Protein 1DMG (pdb70)

Structure (mmCIF, N/CA/C/O backbone):
data_1DMG
#
_entry.id   1DMG
#
_cell.length_a   43.000
_cell.length_b   48.600
_cell.length_c   112.000
_cell.angle_alpha   90.00
_cell.angle_beta   90.00
_cell.angle_gamma   90.00
#
_symmetry.space_group_name_H-M   'P 21 21 21'
#
loop_
_entity.id
_entity.type
_entity.pdbx_description
1 polymer 'RIBOSOMAL PROTEIN L4'
2 non-polymer 'CITRIC ACID'
3 water water
#
loop_
_atom_site.group_PDB
_atom_site.id
_atom_site.type_symbol
_atom_site.label_atom_id
_atom_site.label_alt_id
_atom_site.label_comp_id
_atom_site.label_asym_id
_atom_site.label_entity_id
_atom_site.label_seq_id
_atom_site.pdbx_PDB_ins_code
_atom_site.Cartn_x
_atom_site.Cartn_y
_atom_site.Cartn_z
_atom_site.occupancy
_atom_site.B_iso_or_equiv
_atom_site.auth_seq_id
_atom_site.auth_comp_id
_atom_site.auth_asym_id
_atom_site.auth_atom_id
_atom_site.pdbx_PDB_model_num
ATOM 1 N N . ALA A 1 1 ? -14.131 0.132 -15.771 1.00 26.27 2 ALA A N 1
ATOM 2 C CA . ALA A 1 1 ? -15.333 -0.725 -15.945 1.00 25.99 2 ALA A CA 1
ATOM 3 C C . ALA A 1 1 ? -15.748 -0.736 -17.412 1.00 25.75 2 ALA A C 1
ATOM 4 O O . ALA A 1 1 ? -15.346 0.127 -18.180 1.00 27.88 2 ALA A O 1
ATOM 6 N N . GLN A 1 2 ? -16.526 -1.731 -17.812 1.00 29.30 3 GLN A N 1
ATOM 7 C CA . GLN A 1 2 ? -16.984 -1.797 -19.199 1.00 29.07 3 GLN A CA 1
ATOM 8 C C . GLN A 1 2 ? -18.488 -1.984 -19.256 1.00 27.56 3 GLN A C 1
ATOM 9 O O . GLN A 1 2 ? -19.085 -2.586 -18.373 1.00 26.32 3 GLN A O 1
ATOM 15 N N . VAL A 1 3 ? -19.097 -1.457 -20.308 1.00 25.71 4 VAL A N 1
ATOM 16 C CA . VAL A 1 3 ? -20.533 -1.588 -20.516 1.00 22.77 4 VAL A CA 1
ATOM 17 C C . VAL A 1 3 ? -20.708 -1.722 -22.028 1.00 21.10 4 VAL A C 1
ATOM 18 O O . VAL A 1 3 ? -19.953 -1.129 -22.790 1.00 21.37 4 VAL A O 1
ATOM 22 N N . ASP A 1 4 ? -21.680 -2.512 -22.467 1.00 20.39 5 ASP A N 1
ATOM 23 C CA . ASP A 1 4 ? -21.915 -2.664 -23.900 1.00 20.69 5 ASP A CA 1
ATOM 24 C C . ASP A 1 4 ? -22.470 -1.349 -24.421 1.00 21.14 5 ASP A C 1
ATOM 25 O O . ASP A 1 4 ? -23.226 -0.668 -23.710 1.00 23.26 5 ASP A O 1
ATOM 30 N N . LEU A 1 5 ? -22.080 -0.984 -25.637 1.00 18.61 6 LEU A N 1
ATOM 31 C CA . LEU A 1 5 ? -22.625 0.204 -26.297 1.00 18.64 6 LEU A CA 1
ATOM 32 C C . LEU A 1 5 ? -23.623 -0.370 -27.320 1.00 18.48 6 LEU A C 1
ATOM 33 O O . LEU A 1 5 ? -23.265 -1.187 -28.171 1.00 18.96 6 LEU A O 1
ATOM 38 N N . LEU A 1 6 ? -24.884 0.025 -27.200 1.00 17.49 7 LEU A N 1
ATOM 39 C CA . LEU A 1 6 ? -25.948 -0.469 -28.074 1.00 17.52 7 LEU A CA 1
ATOM 40 C C . LEU A 1 6 ? -26.492 0.587 -29.024 1.00 17.68 7 LEU A C 1
ATOM 41 O O . LEU A 1 6 ? -26.255 1.783 -28.840 1.00 17.55 7 LEU A O 1
ATOM 46 N N . ASN A 1 7 ? -27.187 0.139 -30.076 1.00 18.61 8 ASN A N 1
ATOM 47 C CA . ASN A 1 7 ? -27.859 1.096 -30.947 1.00 17.71 8 ASN A CA 1
ATOM 48 C C . ASN A 1 7 ? -29.372 0.992 -30.665 1.00 18.20 8 ASN A C 1
ATOM 49 O O . ASN A 1 7 ? -29.792 0.182 -29.828 1.00 16.88 8 ASN A O 1
ATOM 54 N N . VAL A 1 8 ? -30.175 1.821 -31.334 1.00 19.84 9 VAL A N 1
ATOM 55 C CA . VAL A 1 8 ? -31.612 1.832 -31.088 1.00 19.27 9 VAL A CA 1
ATOM 56 C C . VAL A 1 8 ? -32.331 0.586 -31.571 1.00 20.22 9 VAL A C 1
ATOM 57 O O . VAL A 1 8 ? -33.511 0.385 -31.264 1.00 19.35 9 VAL A O 1
ATOM 61 N N . LYS A 1 9 ? -31.613 -0.247 -32.325 1.00 21.80 10 LYS A N 1
ATOM 62 C CA . LYS A 1 9 ? -32.149 -1.516 -32.790 1.00 23.44 10 LYS A CA 1
ATOM 63 C C . LYS A 1 9 ? -31.859 -2.591 -31.739 1.00 22.38 10 LYS A C 1
ATOM 64 O O . LYS A 1 9 ? -32.256 -3.747 -31.878 1.00 22.45 10 LYS A O 1
ATOM 70 N N . GLY A 1 10 ? -31.182 -2.199 -30.662 1.00 22.19 11 GLY A N 1
ATOM 71 C CA . GLY A 1 10 ? -30.846 -3.143 -29.613 1.00 20.52 11 GLY A CA 1
ATOM 72 C C . GLY A 1 10 ? -29.627 -4.014 -29.914 1.00 20.35 11 GLY A C 1
ATOM 73 O O . GLY A 1 10 ? -29.386 -4.999 -29.218 1.00 21.89 11 GLY A O 1
ATOM 74 N N . GLU A 1 11 ? -28.860 -3.666 -30.944 1.00 19.39 12 GLU A N 1
ATOM 75 C CA . GLU A 1 11 ? -27.666 -4.436 -31.284 1.00 18.63 12 GLU A CA 1
ATOM 76 C C . GLU A 1 11 ? -26.441 -3.885 -30.575 1.00 18.45 12 GLU A C 1
ATOM 77 O O . GLU A 1 11 ? -26.380 -2.687 -30.328 1.00 17.88 12 GLU A O 1
ATOM 83 N N . LYS A 1 12 ? -25.455 -4.725 -30.264 1.00 15.67 13 LYS A N 1
ATOM 84 C CA . LYS A 1 12 ? -24.242 -4.189 -29.646 1.00 17.29 13 LYS A CA 1
ATOM 85 C C . LYS A 1 12 ? -23.360 -3.591 -30.755 1.00 18.01 13 LYS A C 1
ATOM 86 O O . LYS A 1 12 ? -23.111 -4.240 -31.775 1.00 19.01 13 LYS A O 1
ATOM 92 N N . VAL A 1 13 ? -22.900 -2.357 -30.566 1.00 19.17 14 VAL A N 1
ATOM 93 C CA . VAL A 1 13 ? -22.044 -1.706 -31.556 1.00 19.38 14 VAL A CA 1
ATOM 94 C C . VAL A 1 13 ? -20.635 -1.432 -31.046 1.00 18.90 14 VAL A C 1
ATOM 95 O O . VAL A 1 13 ? -19.768 -0.976 -31.795 1.00 21.50 14 VAL A O 1
ATOM 99 N N . GLY A 1 14 ? -20.393 -1.708 -29.770 1.00 17.77 15 GLY A N 1
ATOM 100 C CA . GLY A 1 14 ? -19.067 -1.513 -29.208 1.00 20.32 15 GLY A CA 1
ATOM 101 C C . GLY A 1 14 ? -19.032 -1.867 -27.740 1.00 20.73 15 GLY A C 1
ATOM 102 O O . GLY A 1 14 ? -20.042 -2.318 -27.198 1.00 22.22 15 GLY A O 1
ATOM 103 N N . THR A 1 15 ? -17.865 -1.700 -27.115 1.00 21.62 16 THR A N 1
ATOM 104 C CA . THR A 1 15 ? -17.663 -1.951 -25.675 1.00 23.67 16 THR A CA 1
ATOM 105 C C . THR A 1 15 ? -17.078 -0.661 -25.111 1.00 24.15 16 THR A C 1
ATOM 106 O O . THR A 1 15 ? -15.919 -0.325 -25.356 1.00 25.89 16 THR A O 1
ATOM 110 N N . LEU A 1 16 ? -17.873 0.044 -24.324 1.00 21.37 17 LEU A N 1
ATOM 111 C CA . LEU A 1 16 ? -17.454 1.306 -23.762 1.00 21.01 17 LEU A CA 1
ATOM 112 C C . LEU A 1 16 ? -16.733 1.178 -22.438 1.00 19.34 17 LEU A C 1
ATOM 113 O O . LEU A 1 16 ? -17.213 0.521 -21.524 1.00 19.09 17 LEU A O 1
ATOM 118 N N . GLU A 1 17 ? -15.575 1.813 -22.365 1.00 18.55 18 GLU A N 1
ATOM 119 C CA . GLU A 1 17 ? -14.801 1.851 -21.141 1.00 19.73 18 GLU A CA 1
ATOM 120 C C . GLU A 1 17 ? -15.352 3.048 -20.345 1.00 19.71 18 GLU A C 1
ATOM 121 O O . GLU A 1 17 ? -15.406 4.170 -20.861 1.00 22.47 18 GLU A O 1
ATOM 127 N N . ILE A 1 18 ? -15.748 2.809 -19.101 1.00 20.59 19 ILE A N 1
ATOM 128 C CA . ILE A 1 18 ? -16.286 3.862 -18.243 1.00 19.48 19 ILE A CA 1
ATOM 129 C C . ILE A 1 18 ? -15.522 3.859 -16.918 1.00 20.95 19 ILE A C 1
ATOM 130 O O . ILE A 1 18 ? -14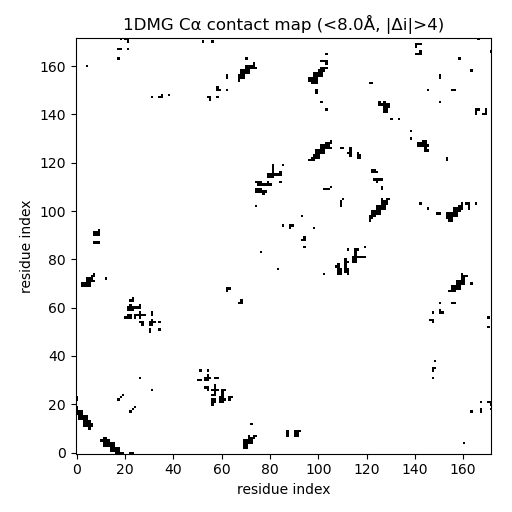.953 2.845 -16.512 1.00 22.65 19 ILE A O 1
ATOM 135 N N . SER A 1 19 ? -15.500 5.010 -16.268 1.00 20.05 20 SER A N 1
ATOM 136 C CA . SER A 1 19 ? -14.779 5.187 -15.015 1.00 21.45 20 SER A CA 1
ATOM 137 C C . SER A 1 19 ? -15.252 4.339 -13.830 1.00 20.81 20 SER A C 1
ATOM 138 O O . SER A 1 19 ? -16.421 4.335 -13.473 1.00 19.75 20 SER A O 1
ATOM 141 N N . ASP A 1 20 ? -14.331 3.619 -13.200 1.00 21.65 21 ASP A N 1
ATOM 142 C CA . ASP A 1 20 ? -14.709 2.843 -12.030 1.00 22.16 21 ASP A CA 1
ATOM 143 C C . ASP A 1 20 ? -14.989 3.795 -10.872 1.00 20.86 21 ASP A C 1
ATOM 144 O O . ASP A 1 20 ? -15.798 3.496 -9.997 1.00 18.81 21 ASP A O 1
ATOM 149 N N . PHE A 1 21 ? -14.324 4.950 -10.883 1.00 20.10 22 PHE A N 1
ATOM 150 C CA . PHE A 1 21 ? -14.508 5.949 -9.845 1.00 22.35 22 PHE A CA 1
ATOM 151 C C . PHE A 1 21 ? -15.955 6.464 -9.835 1.00 22.37 22 PHE A C 1
ATOM 152 O O . PHE A 1 21 ? -16.527 6.758 -8.781 1.00 22.86 22 PHE A O 1
ATOM 160 N N . VAL A 1 22 ? -16.555 6.541 -11.024 1.00 22.16 23 VAL A N 1
ATOM 161 C CA . VAL A 1 22 ? -17.925 7.026 -11.156 1.00 20.72 23 VAL A CA 1
ATOM 162 C C . VAL A 1 22 ? -18.991 5.941 -11.140 1.00 18.46 23 VAL A C 1
ATOM 163 O O . VAL A 1 22 ? -20.016 6.067 -10.442 1.00 19.09 23 VAL A O 1
ATOM 167 N N . PHE A 1 23 ? -18.755 4.859 -11.878 1.00 19.08 24 PHE A N 1
ATOM 168 C CA . PHE A 1 23 ? -19.762 3.812 -12.010 1.00 19.20 24 PHE A CA 1
ATOM 169 C C . PHE A 1 23 ? -19.573 2.505 -11.279 1.00 20.79 24 PHE A C 1
ATOM 170 O O . PHE A 1 23 ? -20.453 1.654 -11.324 1.00 20.99 24 PHE A O 1
ATOM 178 N N . ASN A 1 24 ? -18.452 2.333 -10.591 1.00 22.53 25 ASN A N 1
ATOM 179 C CA . ASN A 1 24 ? -18.234 1.060 -9.938 1.00 25.12 25 ASN A CA 1
ATOM 180 C C . ASN A 1 24 ? -17.678 1.161 -8.517 1.00 26.29 25 ASN A C 1
ATOM 181 O O . ASN A 1 24 ? -16.858 0.341 -8.097 1.00 28.75 25 ASN A O 1
ATOM 186 N N . ILE A 1 25 ? -18.106 2.176 -7.776 1.00 25.71 26 ILE A N 1
ATOM 187 C CA . ILE A 1 25 ? -17.652 2.295 -6.395 1.00 25.37 26 ILE A CA 1
ATOM 188 C C . ILE A 1 25 ? -18.648 1.544 -5.530 1.00 25.94 26 ILE A C 1
ATOM 189 O O . ILE A 1 25 ? -19.704 1.112 -5.997 1.00 26.61 26 ILE A O 1
ATOM 194 N N . ASP A 1 26 ? -18.312 1.355 -4.257 1.00 27.74 27 ASP A N 1
ATOM 195 C CA . ASP A 1 26 ? -19.257 0.713 -3.353 1.00 28.13 27 ASP A CA 1
ATOM 196 C C . ASP A 1 26 ? -20.209 1.846 -2.998 1.00 26.41 27 ASP A C 1
ATOM 197 O O . ASP A 1 26 ? -19.811 2.841 -2.414 1.00 28.81 27 ASP A O 1
ATOM 202 N N . PRO A 1 27 ? -21.482 1.733 -3.391 1.00 28.10 28 PRO A N 1
ATOM 203 C CA . PRO A 1 27 ? -22.399 2.825 -3.064 1.00 29.17 28 PRO A CA 1
ATOM 204 C C . PRO A 1 27 ? -22.477 3.203 -1.587 1.00 30.74 28 PRO A C 1
ATOM 205 O O . PRO A 1 27 ? -22.614 2.352 -0.713 1.00 31.80 28 PRO A O 1
ATOM 209 N N . ASN A 1 28 ? -22.337 4.491 -1.312 1.00 30.18 29 ASN A N 1
ATOM 210 C CA . ASN A 1 28 ? -22.449 4.949 0.061 1.00 31.27 29 ASN A CA 1
ATOM 211 C C . ASN A 1 28 ? -23.936 5.252 0.262 1.00 32.15 29 ASN A C 1
ATOM 212 O O . ASN A 1 28 ? -24.401 6.360 -0.013 1.00 32.44 29 ASN A O 1
ATOM 217 N N . TYR A 1 29 ? -24.672 4.253 0.744 1.00 32.84 30 TYR A N 1
ATOM 218 C CA . TYR A 1 29 ? -26.106 4.371 0.953 1.00 34.97 30 TYR A CA 1
ATOM 219 C C . TYR A 1 29 ? -26.557 5.527 1.832 1.00 34.94 30 TYR A C 1
ATOM 220 O O . TYR A 1 29 ? -27.568 6.159 1.544 1.00 36.56 30 TYR A O 1
ATOM 229 N N . ASP A 1 30 ? -25.806 5.817 2.889 1.00 37.01 31 ASP A N 1
ATOM 230 C CA . ASP A 1 30 ? -26.156 6.926 3.775 1.00 37.31 31 ASP A CA 1
ATOM 231 C C . ASP A 1 30 ? -26.122 8.270 3.057 1.00 34.92 31 ASP A C 1
ATOM 232 O O . ASP A 1 30 ? -27.023 9.099 3.217 1.00 33.90 31 ASP A O 1
ATOM 237 N N . VAL A 1 31 ? -25.068 8.493 2.274 1.00 33.47 32 VAL A N 1
ATOM 238 C CA . VAL A 1 31 ? -24.939 9.746 1.543 1.00 31.41 32 VAL A CA 1
ATOM 239 C C . VAL A 1 31 ? -25.989 9.804 0.441 1.00 30.21 32 VAL A C 1
ATOM 240 O O . VAL A 1 31 ? -26.555 10.858 0.164 1.00 29.68 32 VAL A O 1
ATOM 244 N N . MET A 1 32 ? -26.255 8.660 -0.173 1.00 29.71 33 MET A N 1
ATOM 245 C CA . MET A 1 32 ? -27.233 8.594 -1.244 1.00 28.86 33 MET A CA 1
ATOM 246 C C . MET A 1 32 ? -28.630 8.965 -0.745 1.00 28.67 33 MET A C 1
ATOM 247 O O . MET A 1 32 ? -29.296 9.819 -1.324 1.00 26.01 33 MET A O 1
ATOM 252 N N . TRP A 1 33 ? -29.068 8.335 0.343 1.00 30.16 34 TRP A N 1
ATOM 253 C CA . TRP A 1 33 ? -30.387 8.624 0.899 1.00 30.78 34 TRP A CA 1
ATOM 254 C C . TRP A 1 33 ? -30.475 10.049 1.451 1.00 31.37 34 TRP A C 1
ATOM 255 O O . TRP A 1 33 ? -31.535 10.686 1.390 1.00 30.41 34 TRP A O 1
ATOM 266 N N . ARG A 1 34 ? -29.359 10.546 1.976 1.00 32.61 35 ARG A N 1
ATOM 267 C CA . ARG A 1 34 ? -29.293 11.903 2.503 1.00 32.91 35 ARG A CA 1
ATOM 268 C C . ARG A 1 34 ? -29.597 12.891 1.383 1.00 31.93 35 ARG A C 1
ATOM 269 O O . ARG A 1 34 ? -30.308 13.868 1.584 1.00 31.67 35 ARG A O 1
ATOM 277 N N . TYR A 1 35 ? -29.083 12.636 0.179 1.00 32.58 36 TYR A N 1
ATOM 278 C CA . TYR A 1 35 ? -29.361 13.554 -0.915 1.00 33.89 36 TYR A CA 1
ATOM 279 C C . TYR A 1 35 ? -30.759 13.434 -1.491 1.00 32.97 36 TYR A C 1
ATOM 280 O O . TYR A 1 35 ? -31.294 14.406 -2.018 1.00 33.78 36 TYR A O 1
ATOM 289 N N . VAL A 1 36 ? -31.357 12.254 -1.368 1.00 32.93 37 VAL A N 1
ATOM 290 C CA . VAL A 1 36 ? -32.724 12.059 -1.822 1.00 34.72 37 VAL A CA 1
ATOM 291 C C . VAL A 1 36 ? -33.600 12.938 -0.917 1.00 35.68 37 VAL A C 1
ATOM 292 O O . VAL A 1 36 ? -34.501 13.626 -1.387 1.00 36.35 37 VAL A O 1
ATOM 296 N N . ASP A 1 37 ? -33.306 12.911 0.3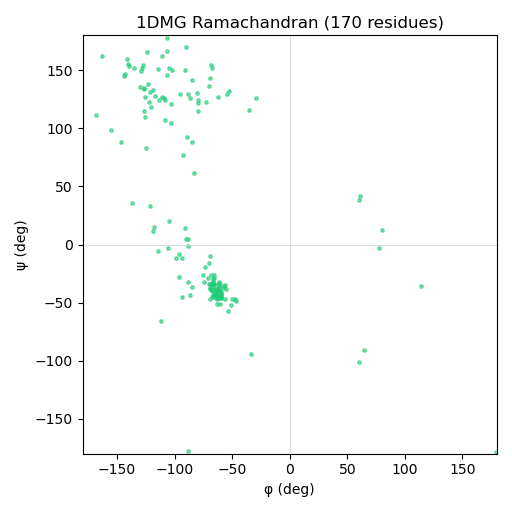80 1.00 38.03 38 ASP A N 1
ATOM 297 C CA . ASP A 1 37 ? -34.040 13.704 1.370 1.00 41.21 38 ASP A CA 1
ATOM 298 C C . ASP A 1 37 ? -33.947 15.194 1.064 1.00 41.14 38 ASP A C 1
ATOM 299 O O . ASP A 1 37 ? -34.947 15.911 1.096 1.00 39.98 38 ASP A O 1
ATOM 304 N N . MET A 1 38 ? -32.737 15.653 0.761 1.00 42.31 39 MET A N 1
ATOM 305 C CA . MET A 1 38 ? -32.508 17.055 0.456 1.00 43.86 39 MET A CA 1
ATOM 306 C C . MET A 1 38 ? -33.271 17.515 -0.777 1.00 43.17 39 MET A C 1
ATOM 307 O O . MET A 1 38 ? -33.808 18.621 -0.804 1.00 44.13 39 MET A O 1
ATOM 312 N N . GLN A 1 39 ? -33.334 16.678 -1.804 1.00 41.52 40 GLN A N 1
ATOM 313 C CA . GLN A 1 39 ? -34.062 17.079 -2.995 1.00 40.47 40 GLN A CA 1
ATOM 314 C C . GLN A 1 39 ? -35.575 17.043 -2.777 1.00 40.44 40 GLN A C 1
ATOM 315 O O . GLN A 1 39 ? -36.330 17.692 -3.505 1.00 40.99 40 GLN A O 1
ATOM 321 N N . LEU A 1 40 ? -36.012 16.312 -1.756 1.00 39.22 41 LEU A N 1
ATOM 322 C CA . LEU A 1 40 ? -37.431 16.189 -1.475 1.00 39.79 41 LEU A CA 1
ATOM 323 C C . LEU A 1 40 ? -37.955 17.148 -0.413 1.00 40.09 41 LEU A C 1
ATOM 324 O O . LEU A 1 40 ? -39.125 17.518 -0.442 1.00 38.96 41 LEU A O 1
ATOM 329 N N . SER A 1 41 ? -37.097 17.560 0.514 1.00 40.87 42 SER A N 1
ATOM 330 C CA . SER A 1 41 ? -37.535 18.464 1.571 1.00 42.25 42 SER A CA 1
ATOM 331 C C . SER A 1 41 ? -36.929 19.859 1.479 1.00 43.96 42 SER A C 1
ATOM 332 O O . SER A 1 41 ? -37.082 20.606 2.469 1.00 46.58 42 SER A O 1
ATOM 335 N N . ASP A 1 95 ? -16.851 27.450 3.477 1.00 45.57 96 ASP A N 1
ATOM 336 C CA . ASP A 1 95 ? -15.448 27.167 3.048 1.00 45.15 96 ASP A CA 1
ATOM 337 C C . ASP A 1 95 ? -15.228 25.658 2.926 1.00 44.17 96 ASP A C 1
ATOM 338 O O . ASP A 1 95 ? -15.517 25.066 1.885 1.00 43.40 96 ASP A O 1
ATOM 343 N N . TRP A 1 96 ? -14.720 25.037 3.987 1.00 43.10 97 TRP A N 1
ATOM 344 C CA . TRP A 1 96 ? -14.485 23.598 3.978 1.00 42.63 97 TRP A CA 1
ATOM 345 C C . TRP A 1 96 ? -15.797 22.832 3.913 1.00 41.81 97 TRP A C 1
ATOM 346 O O . TRP A 1 96 ? -15.859 21.728 3.371 1.00 41.18 97 TRP A O 1
ATOM 357 N N . SER A 1 97 ? -16.845 23.426 4.471 1.00 40.94 98 SER A N 1
ATOM 358 C CA . SER A 1 97 ? -18.161 22.807 4.498 1.00 40.85 98 SER A CA 1
ATOM 359 C C . SER A 1 97 ? -18.761 22.755 3.097 1.00 39.74 98 SER A C 1
ATOM 360 O O . SER A 1 97 ? -19.284 21.723 2.676 1.00 39.74 98 SER A O 1
ATOM 363 N N . LYS A 1 98 ? -18.687 23.872 2.382 1.00 37.90 99 LYS A N 1
ATOM 364 C CA . LYS A 1 98 ? -19.218 23.947 1.027 1.00 37.47 99 LYS A CA 1
ATOM 365 C C . LYS A 1 98 ? -18.513 22.925 0.136 1.00 37.00 99 LYS A C 1
ATOM 366 O O . LYS A 1 98 ? -19.164 22.203 -0.629 1.00 36.01 99 LYS A O 1
ATOM 372 N N . LYS A 1 99 ? -17.187 22.850 0.250 1.00 34.85 100 LYS A N 1
ATOM 373 C CA . LYS A 1 99 ? -16.404 21.913 -0.553 1.00 33.80 100 LYS A CA 1
ATOM 374 C C . LYS A 1 99 ? -16.755 20.473 -0.203 1.00 30.95 100 LYS A C 1
ATOM 375 O O . LYS A 1 99 ? -16.934 19.637 -1.083 1.00 29.70 100 LYS A O 1
ATOM 381 N N . LEU A 1 100 ? -16.849 20.186 1.090 1.00 28.92 101 LEU A N 1
ATOM 382 C CA . LEU A 1 100 ? -17.185 18.846 1.552 1.00 28.09 101 LEU A CA 1
ATOM 383 C C . LEU A 1 100 ? -18.592 18.487 1.082 1.00 26.73 101 LEU A C 1
ATOM 384 O O . LEU A 1 100 ? -18.865 17.357 0.682 1.00 26.17 101 LEU A O 1
ATOM 389 N N . ASN A 1 101 ? -19.499 19.454 1.140 1.00 25.68 102 ASN A N 1
ATOM 390 C CA . ASN A 1 101 ?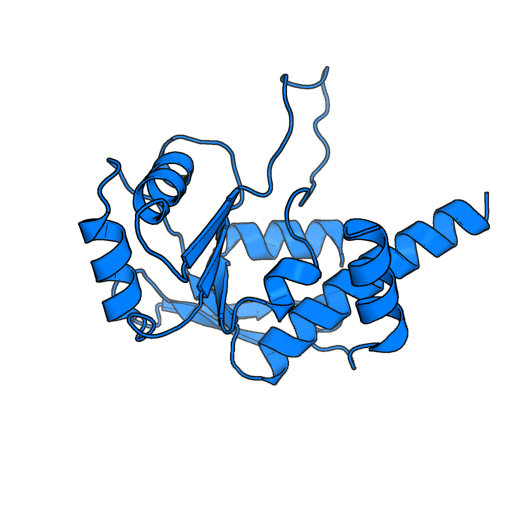 -20.856 19.198 0.685 1.00 27.88 102 ASN A CA 1
ATOM 391 C C . ASN A 1 101 ? -20.895 18.890 -0.811 1.00 27.08 102 ASN A C 1
ATOM 392 O O . ASN A 1 101 ? -21.624 18.004 -1.239 1.00 27.44 102 ASN A O 1
ATOM 397 N N . LYS A 1 102 ? -20.122 19.619 -1.601 1.00 28.35 103 LYS A N 1
ATOM 398 C CA . LYS A 1 102 ? -20.104 19.366 -3.037 1.00 28.10 103 LYS A CA 1
ATOM 399 C C . LYS A 1 102 ? -19.648 17.937 -3.275 1.00 28.15 103 LYS A C 1
ATOM 400 O O . LYS A 1 102 ? -20.235 17.209 -4.086 1.00 27.53 103 LYS A O 1
ATOM 406 N N . LYS A 1 103 ? -18.617 17.522 -2.547 1.00 25.78 104 LYS A N 1
ATOM 407 C CA . LYS A 1 103 ? -18.094 16.175 -2.693 1.00 26.65 104 LYS A CA 1
ATOM 408 C C . LYS A 1 103 ? -19.101 15.118 -2.288 1.00 25.77 104 LYS A C 1
ATOM 409 O O . LYS A 1 103 ? -19.193 14.073 -2.920 1.00 24.57 104 LYS A O 1
ATOM 415 N N . MET A 1 104 ? -19.871 15.391 -1.238 1.00 25.31 105 MET A N 1
ATOM 416 C CA . MET A 1 104 ? -20.880 14.447 -0.778 1.00 25.40 105 MET A CA 1
ATOM 417 C C . MET A 1 104 ? -21.963 14.305 -1.849 1.00 23.34 105 MET A C 1
ATOM 418 O O . MET A 1 104 ? -22.449 13.203 -2.103 1.00 23.65 105 MET A O 1
ATOM 423 N N . LYS A 1 105 ? -22.332 15.423 -2.461 1.00 23.54 106 LYS A N 1
ATOM 424 C CA . LYS A 1 105 ? -23.355 15.415 -3.513 1.00 24.31 106 LYS A CA 1
ATOM 425 C C . LYS A 1 105 ? -22.881 14.587 -4.706 1.00 24.01 106 LYS A C 1
ATOM 426 O O . LYS A 1 105 ? -23.645 13.786 -5.260 1.00 22.47 106 LYS A O 1
ATOM 432 N N . LYS A 1 106 ? -21.626 14.777 -5.106 1.00 22.18 107 LYS A N 1
ATOM 433 C CA . LYS A 1 106 ? -21.092 13.998 -6.223 1.00 22.20 107 LYS A CA 1
ATOM 434 C C . LYS A 1 106 ? -21.005 12.523 -5.848 1.00 22.56 107 LYS A C 1
ATOM 435 O O . LYS A 1 106 ? -21.228 11.638 -6.675 1.00 21.82 107 LYS A O 1
ATOM 441 N N . LEU A 1 107 ? -20.668 12.250 -4.593 1.00 21.02 108 LEU A N 1
ATOM 442 C CA . LEU A 1 107 ? -20.588 10.876 -4.131 1.00 21.41 108 LEU A CA 1
ATOM 443 C C . LEU A 1 107 ? -21.985 10.235 -4.162 1.00 22.29 108 LEU A C 1
ATOM 444 O O . LEU A 1 107 ? -22.123 9.044 -4.425 1.00 21.46 108 LEU A O 1
ATOM 449 N N . ALA A 1 108 ? -23.015 11.026 -3.884 1.00 19.90 109 ALA A N 1
ATOM 450 C CA . ALA A 1 108 ? -24.377 10.511 -3.896 1.00 20.58 109 ALA A CA 1
ATOM 451 C C . ALA A 1 108 ? -24.725 10.082 -5.335 1.00 18.67 109 ALA A C 1
ATOM 452 O O . ALA A 1 108 ? -25.306 9.006 -5.567 1.00 19.74 109 ALA A O 1
ATOM 454 N N . LEU A 1 109 ? -24.349 10.923 -6.293 1.00 18.24 110 LEU A N 1
ATOM 455 C CA . LEU A 1 109 ? -24.619 10.631 -7.708 1.00 17.46 110 LEU A CA 1
ATOM 456 C C . LEU A 1 109 ? -23.822 9.414 -8.163 1.00 19.23 110 LEU A C 1
ATOM 457 O O . LEU A 1 109 ? -24.360 8.521 -8.818 1.00 18.74 110 LEU A O 1
ATOM 462 N N . ARG A 1 110 ? -22.545 9.369 -7.807 1.00 18.08 111 ARG A N 1
ATOM 463 C CA . ARG A 1 110 ? -21.713 8.231 -8.170 1.00 18.91 111 ARG A CA 1
ATOM 464 C C . ARG A 1 110 ? -22.257 6.964 -7.518 1.00 19.63 111 ARG A C 1
ATOM 465 O O . ARG A 1 110 ? -22.250 5.902 -8.133 1.00 19.23 111 ARG A O 1
ATOM 473 N N . SER A 1 111 ? -22.725 7.056 -6.271 1.00 19.02 112 SER A N 1
ATOM 474 C CA . SER A 1 111 ? -23.275 5.868 -5.632 1.00 18.12 112 SER A CA 1
ATOM 475 C C . SER A 1 111 ? -24.476 5.326 -6.403 1.00 19.51 112 SER A C 1
ATOM 476 O O . SER A 1 111 ? -24.569 4.123 -6.625 1.00 20.12 112 SER A O 1
ATOM 479 N N . ALA A 1 112 ? -25.375 6.213 -6.822 1.00 19.70 113 ALA A N 1
ATOM 480 C CA . ALA A 1 112 ? -26.576 5.815 -7.563 1.00 18.13 113 ALA A CA 1
ATOM 481 C C . ALA A 1 112 ? -26.212 5.217 -8.929 1.00 17.59 113 ALA A C 1
ATOM 482 O O . ALA A 1 112 ? -26.779 4.200 -9.337 1.00 15.34 113 ALA A O 1
ATOM 484 N N . LEU A 1 113 ? -25.272 5.845 -9.626 1.00 16.23 114 LEU A N 1
ATOM 4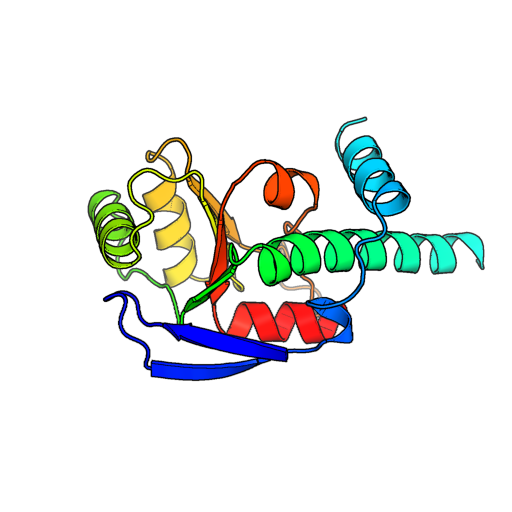85 C CA . LEU A 1 113 ? -24.836 5.318 -10.920 1.00 17.76 114 LEU A CA 1
ATOM 486 C C . LEU A 1 113 ? -24.204 3.935 -10.732 1.00 19.72 114 LEU A C 1
ATOM 487 O O . LEU A 1 113 ? -24.390 3.035 -11.551 1.00 18.41 114 LEU A O 1
ATOM 492 N N . SER A 1 114 ? -23.461 3.768 -9.641 1.00 19.20 115 SER A N 1
ATOM 493 C CA . SER A 1 114 ? -22.824 2.489 -9.362 1.00 18.62 115 SER A CA 1
ATOM 494 C C . SER A 1 114 ? -23.857 1.402 -9.043 1.00 19.41 115 SER A C 1
ATOM 495 O O . SER A 1 114 ? -23.646 0.229 -9.338 1.00 20.03 115 SER A O 1
ATOM 498 N N . VAL A 1 115 ? -24.953 1.789 -8.397 1.00 19.62 116 VAL A N 1
ATOM 499 C CA . VAL A 1 115 ? -26.031 0.847 -8.119 1.00 20.70 116 VAL A CA 1
ATOM 500 C C . VAL A 1 115 ? -26.580 0.370 -9.468 1.00 21.89 116 VAL A C 1
ATOM 501 O O . VAL A 1 115 ? -26.775 -0.833 -9.684 1.00 20.61 116 VAL A O 1
ATOM 505 N N . LYS A 1 116 ? -26.808 1.301 -10.397 1.00 20.53 117 LYS A N 1
ATOM 506 C CA . LYS A 1 116 ? -27.338 0.906 -11.705 1.00 20.48 117 LYS A CA 1
ATOM 507 C C . LYS A 1 116 ? -26.350 -0.009 -12.440 1.00 21.17 117 LYS A C 1
ATOM 508 O O . LYS A 1 116 ? -26.735 -1.029 -12.993 1.00 20.90 117 LYS A O 1
ATOM 514 N N . TYR A 1 117 ? -25.082 0.377 -12.470 1.00 18.98 118 TYR A N 1
ATOM 515 C CA . TYR A 1 117 ? -24.076 -0.441 -13.127 1.00 21.50 118 TYR A CA 1
ATOM 516 C C . TYR A 1 117 ? -23.953 -1.834 -12.492 1.00 21.99 118 TYR A C 1
ATOM 517 O O . TYR A 1 117 ? -24.017 -2.850 -13.181 1.00 21.81 118 TYR A O 1
ATOM 526 N N . ARG A 1 118 ? -23.787 -1.876 -11.173 1.00 22.41 119 ARG A N 1
ATOM 527 C CA . ARG A 1 118 ? -23.615 -3.158 -10.505 1.00 22.70 119 ARG A CA 1
ATOM 528 C C . ARG A 1 118 ? -24.841 -4.052 -10.560 1.00 24.38 119 ARG A C 1
ATOM 529 O O . ARG A 1 118 ? -24.711 -5.270 -10.505 1.00 27.03 119 ARG A O 1
ATOM 537 N N . GLU A 1 119 ? -26.030 -3.465 -10.679 1.00 24.42 120 GLU A N 1
ATOM 538 C CA . GLU A 1 119 ? -27.252 -4.256 -10.752 1.00 25.31 120 GLU A CA 1
ATOM 539 C C . GLU A 1 119 ? -27.626 -4.610 -12.195 1.00 23.75 120 GLU A C 1
ATOM 540 O O . GLU A 1 119 ? -28.660 -5.224 -12.441 1.00 25.20 120 GLU A O 1
ATOM 546 N N . ASN A 1 120 ? -26.762 -4.255 -13.145 1.00 24.15 121 ASN A N 1
ATOM 547 C CA . ASN A 1 120 ? -27.006 -4.538 -14.562 1.00 24.76 121 ASN A CA 1
ATOM 548 C C . ASN A 1 120 ? -28.274 -3.839 -15.033 1.00 24.16 121 ASN A C 1
ATOM 549 O O . ASN A 1 120 ? -29.077 -4.411 -15.784 1.00 24.61 121 ASN A O 1
ATOM 554 N N . LYS A 1 121 ? -28.446 -2.598 -14.599 1.00 20.92 122 LYS A N 1
ATOM 555 C CA . LYS A 1 121 ? -29.629 -1.831 -14.959 1.00 20.00 122 LYS A CA 1
ATOM 556 C C . LYS A 1 121 ? -29.228 -0.604 -15.745 1.00 18.80 122 LYS A C 1
ATOM 557 O O . LYS A 1 121 ? -30.026 0.308 -15.907 1.00 20.55 122 LYS A O 1
ATOM 563 N N . LEU A 1 122 ? -27.990 -0.583 -16.226 1.00 17.03 123 LEU A N 1
ATOM 564 C CA . LEU A 1 122 ? -27.478 0.539 -17.009 1.00 17.86 123 LEU A CA 1
ATOM 565 C C . LEU A 1 122 ? -27.304 0.158 -18.479 1.00 18.84 123 LEU A C 1
ATOM 566 O O . LEU A 1 122 ? -26.637 -0.835 -18.811 1.00 19.03 123 LEU A O 1
ATOM 571 N N . LEU A 1 123 ? -27.905 0.939 -19.367 1.00 15.86 124 LEU A N 1
ATOM 572 C CA . LEU A 1 123 ? -27.763 0.711 -20.808 1.00 16.75 124 LEU A CA 1
ATOM 573 C C . LEU A 1 123 ? -27.212 1.992 -21.398 1.00 16.87 124 LEU A C 1
ATOM 574 O O . LEU A 1 123 ? -27.612 3.083 -21.018 1.00 15.33 124 LEU A O 1
ATOM 579 N N . VAL A 1 124 ? -26.270 1.858 -22.321 1.00 14.94 125 VAL A N 1
ATOM 580 C CA . VAL A 1 124 ? -25.715 3.020 -22.971 1.00 15.15 125 VAL A CA 1
ATOM 581 C C . VAL A 1 124 ? -25.864 2.812 -24.477 1.00 15.18 125 VAL A C 1
ATOM 582 O O . VAL A 1 124 ? -25.471 1.777 -25.019 1.00 16.15 125 VAL A O 1
ATOM 586 N N . LEU A 1 125 ? -26.461 3.801 -25.121 1.00 14.38 126 LEU A N 1
ATOM 587 C CA . LEU A 1 125 ? -26.682 3.809 -26.561 1.00 14.88 126 LEU A CA 1
ATOM 588 C C . LEU A 1 125 ? -25.656 4.721 -27.216 1.00 15.69 126 LEU A C 1
ATOM 589 O O . LEU A 1 125 ? -25.222 5.715 -26.615 1.00 17.01 126 LEU A O 1
ATOM 594 N N . ASP A 1 126 ? -25.292 4.403 -28.465 1.00 16.63 127 ASP A N 1
ATOM 595 C CA . ASP A 1 126 ? -24.355 5.227 -29.177 1.00 14.71 127 ASP A CA 1
ATOM 596 C C . ASP A 1 126 ? -24.978 6.616 -29.260 1.00 15.71 127 ASP A C 1
ATOM 597 O O . ASP A 1 126 ? -24.306 7.623 -29.032 1.00 16.26 127 ASP A O 1
ATOM 602 N N . ASP A 1 127 ? -26.271 6.664 -29.560 1.00 14.67 128 ASP A N 1
ATOM 603 C CA . ASP A 1 127 ? -27.005 7.929 -29.551 1.00 15.45 128 ASP A CA 1
ATOM 604 C C . ASP A 1 127 ? -28.491 7.615 -29.506 1.00 16.87 128 ASP A C 1
ATOM 605 O O . ASP A 1 127 ? -28.900 6.488 -29.793 1.00 17.15 128 ASP A O 1
ATOM 610 N N . LEU A 1 128 ? -29.291 8.603 -29.131 1.00 15.24 129 LEU A N 1
ATOM 611 C CA . LEU A 1 128 ? -30.735 8.414 -29.061 1.00 15.63 129 LEU A CA 1
ATOM 612 C C . LEU A 1 128 ? -31.417 9.742 -29.433 1.00 15.93 129 LEU A C 1
ATOM 613 O O . LEU A 1 128 ? -31.664 10.579 -28.573 1.00 16.78 129 LEU A O 1
ATOM 618 N N . LYS A 1 129 ? -31.658 9.941 -30.734 1.00 17.78 130 LYS A N 1
ATOM 619 C CA . LYS A 1 129 ? -32.318 11.147 -31.255 1.00 18.45 130 LYS A CA 1
ATOM 620 C C . LYS A 1 129 ? -33.477 10.747 -32.152 1.00 19.94 130 LYS A C 1
ATOM 621 O O . LYS A 1 129 ? -33.463 9.676 -32.765 1.00 20.74 130 LYS A O 1
ATOM 627 N N . LEU A 1 130 ? -34.478 11.615 -32.227 1.00 18.91 131 LEU A N 1
ATOM 628 C CA . LEU A 1 130 ? -35.610 11.369 -33.122 1.00 21.53 131 LEU A CA 1
ATOM 629 C C . LEU A 1 130 ? -35.777 12.593 -34.008 1.00 24.36 131 LEU A C 1
ATOM 630 O O . LEU A 1 130 ? -35.735 13.719 -33.525 1.00 24.75 131 LEU A O 1
ATOM 635 N N . GLU A 1 131 ? -35.945 12.363 -35.311 1.00 26.33 132 GLU A N 1
ATOM 636 C CA . GLU A 1 131 ? -36.097 13.456 -36.267 1.00 29.04 132 GLU A CA 1
ATOM 637 C C . GLU A 1 131 ? -37.402 14.196 -36.021 1.00 28.03 132 GLU A C 1
ATOM 638 O O . GLU A 1 131 ? -37.509 15.394 -36.259 1.00 29.44 132 GLU A O 1
ATOM 644 N N . ARG A 1 132 ? -38.398 13.472 -35.543 1.00 27.77 133 ARG A N 1
ATOM 645 C CA . ARG A 1 132 ? -39.675 14.072 -35.238 1.00 28.09 133 ARG A CA 1
ATOM 646 C C . ARG A 1 132 ? -40.255 13.428 -33.986 1.00 27.27 133 ARG A C 1
ATOM 647 O O . ARG A 1 132 ? -40.039 12.240 -33.717 1.00 25.48 133 ARG A O 1
ATOM 655 N N . PRO A 1 133 ? -40.980 14.210 -33.182 1.00 25.42 134 PRO A N 1
ATOM 656 C CA . PRO A 1 133 ? -41.540 13.590 -31.988 1.00 26.16 134 PRO A CA 1
ATOM 657 C C . PRO A 1 133 ? -42.646 12.622 -32.381 1.00 27.72 134 PRO A C 1
ATOM 658 O O . PRO A 1 133 ? -43.472 12.909 -33.252 1.00 26.36 134 PRO A O 1
ATOM 662 N N . LYS A 1 134 ? -42.635 11.457 -31.759 1.00 24.73 135 LYS A N 1
ATOM 663 C CA . LYS A 1 134 ? -43.650 10.450 -32.019 1.00 26.96 135 LYS A CA 1
ATOM 664 C C . LYS A 1 134 ? -43.522 9.383 -30.956 1.00 26.01 135 LYS A C 1
ATOM 665 O O . LYS A 1 134 ? -42.533 8.667 -30.906 1.00 24.40 135 LYS A O 1
ATOM 671 N N . THR A 1 135 ? -44.522 9.307 -30.095 1.00 25.35 136 THR A N 1
ATOM 672 C CA . THR A 1 135 ? -44.555 8.340 -29.009 1.00 25.98 136 THR A CA 1
ATOM 673 C C . THR A 1 135 ? -44.216 6.912 -29.459 1.00 24.73 136 THR A C 1
ATOM 674 O O . THR A 1 135 ? -43.412 6.216 -28.823 1.00 24.44 136 THR A O 1
ATOM 678 N N . LYS A 1 136 ? -44.834 6.485 -30.554 1.00 25.11 137 LYS A N 1
ATOM 679 C CA . LYS A 1 136 ? -44.629 5.143 -31.092 1.00 26.64 137 LYS A CA 1
ATOM 680 C C . LYS A 1 136 ? -43.158 4.870 -31.394 1.00 25.21 137 LYS A C 1
ATOM 681 O O . LYS A 1 136 ? -42.663 3.759 -31.194 1.00 24.90 137 LYS A O 1
ATOM 687 N N . SER A 1 137 ? -42.446 5.896 -31.847 1.00 24.55 138 SER A N 1
ATOM 688 C CA . SER A 1 137 ? -41.041 5.722 -32.169 1.00 22.31 138 SER A CA 1
ATOM 689 C C . SER A 1 137 ? -40.228 5.362 -30.937 1.00 19.97 138 SER A C 1
ATOM 690 O O . SER A 1 137 ? -39.385 4.454 -30.990 1.00 21.70 138 SER A O 1
ATOM 693 N N . LEU A 1 138 ? -40.466 6.074 -29.836 1.00 19.21 139 LEU A N 1
ATOM 694 C CA . LEU A 1 138 ? -39.718 5.783 -28.618 1.00 18.89 139 LEU A CA 1
ATOM 695 C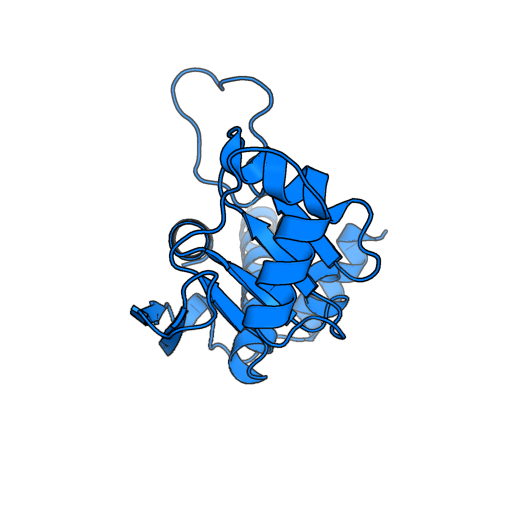 C . LEU A 1 138 ? -40.156 4.428 -28.061 1.00 19.77 139 LEU A C 1
ATOM 696 O O . LEU A 1 138 ? -39.342 3.647 -27.573 1.00 19.78 139 LEU A O 1
ATOM 701 N N . LYS A 1 139 ? -41.450 4.141 -28.153 1.00 21.86 140 LYS A N 1
ATOM 702 C CA . LYS A 1 139 ? -41.962 2.865 -27.659 1.00 22.24 140 LYS A CA 1
ATOM 703 C C . LYS A 1 139 ? -41.275 1.717 -28.401 1.00 19.99 140 LYS A C 1
ATOM 704 O O . LYS A 1 139 ? -40.914 0.696 -27.800 1.00 22.52 140 LYS A O 1
ATOM 710 N N . GLU A 1 140 ? -41.090 1.888 -29.706 1.00 20.88 141 GLU A N 1
ATOM 711 C CA . GLU A 1 140 ? -40.458 0.849 -30.511 1.00 21.35 141 GLU A CA 1
ATOM 712 C C . GLU A 1 140 ? -38.998 0.670 -30.144 1.00 20.47 141 GLU A C 1
ATOM 713 O O . GLU A 1 140 ? -38.497 -0.453 -30.121 1.00 19.08 141 GLU A O 1
ATOM 719 N N . ILE A 1 141 ? -38.302 1.777 -29.880 1.00 16.86 142 ILE A N 1
ATOM 720 C CA . ILE A 1 141 ? -36.913 1.667 -29.480 1.00 17.48 142 ILE A CA 1
ATOM 721 C C . ILE A 1 141 ? -36.826 0.941 -28.140 1.00 16.03 142 ILE A C 1
ATOM 722 O O . ILE A 1 141 ? -35.976 0.060 -27.967 1.00 16.94 142 ILE A O 1
ATOM 727 N N . LEU A 1 142 ? -37.708 1.286 -27.198 1.00 15.41 143 LEU A N 1
ATOM 728 C CA . LEU A 1 142 ? -37.715 0.625 -25.906 1.00 17.30 143 LEU A CA 1
ATOM 729 C C . LEU A 1 142 ? -38.002 -0.879 -26.054 1.00 16.56 143 LEU A C 1
ATOM 730 O O . LEU A 1 142 ? -37.431 -1.694 -25.324 1.00 16.94 143 LEU A O 1
ATOM 735 N N . GLN A 1 143 ? -38.856 -1.252 -27.005 1.00 18.28 144 GLN A N 1
ATOM 736 C CA . GLN A 1 143 ? -39.112 -2.667 -27.245 1.00 18.63 144 GLN A CA 1
ATOM 737 C C . GLN A 1 143 ? -37.825 -3.339 -27.743 1.00 18.72 144 GLN A C 1
ATOM 738 O O . GLN A 1 143 ? -37.501 -4.454 -27.330 1.00 20.25 144 GLN A O 1
ATOM 744 N N . ASN A 1 144 ? -37.092 -2.659 -28.623 1.00 18.31 145 ASN A N 1
ATOM 745 C CA . ASN A 1 144 ? -35.850 -3.229 -29.158 1.00 18.56 145 ASN A CA 1
ATOM 746 C C . ASN A 1 144 ? -34.829 -3.478 -28.060 1.00 19.42 145 ASN A C 1
ATOM 747 O O . ASN A 1 144 ? -34.024 -4.416 -28.149 1.00 18.05 145 ASN A O 1
ATOM 752 N N . LEU A 1 145 ? -34.858 -2.620 -27.040 1.00 17.89 146 LEU A N 1
ATOM 753 C CA . LEU A 1 145 ? -33.943 -2.710 -25.912 1.00 17.85 146 LEU A CA 1
ATOM 754 C C . LEU A 1 145 ? -34.466 -3.613 -24.800 1.00 18.68 146 LEU A C 1
ATOM 755 O O . LEU A 1 145 ? -33.840 -3.739 -23.743 1.00 19.51 146 LEU A O 1
ATOM 760 N N . GLN A 1 146 ? -35.606 -4.257 -25.062 1.00 20.56 147 GLN A N 1
ATOM 761 C CA . GLN A 1 146 ? -36.249 -5.137 -24.094 1.00 21.95 147 GLN A CA 1
ATOM 762 C C . GLN A 1 146 ? -36.628 -4.414 -22.794 1.00 21.85 147 GLN A C 1
ATOM 763 O O . GLN A 1 146 ? -36.513 -4.972 -21.697 1.00 23.08 147 GLN A O 1
ATOM 769 N N . LEU A 1 147 ? -37.080 -3.171 -22.936 1.00 19.53 148 LEU A N 1
ATOM 770 C CA . LEU A 1 147 ? -37.502 -2.352 -21.813 1.00 18.66 148 LEU A CA 1
ATOM 771 C C . LEU A 1 147 ? -38.967 -1.952 -21.929 1.00 20.05 148 LEU A C 1
ATOM 772 O O . LEU A 1 147 ? -39.415 -1.106 -21.183 1.00 20.72 148 LEU A O 1
ATOM 777 N N . SER A 1 148 ? -39.724 -2.558 -22.844 1.00 23.34 149 SER A N 1
ATOM 778 C CA . SER A 1 148 ? -41.119 -2.132 -23.021 1.00 23.99 149 SER A CA 1
ATOM 779 C C . SER A 1 148 ? -41.964 -2.199 -21.748 1.00 24.29 149 SER A C 1
ATOM 780 O O . SER A 1 148 ? -42.832 -1.347 -21.522 1.00 25.65 149 SER A O 1
ATOM 783 N N . ASP A 1 149 ? -41.699 -3.188 -20.909 1.00 24.28 150 ASP A N 1
ATOM 784 C CA . ASP A 1 149 ? -42.466 -3.360 -19.679 1.00 26.41 150 ASP A CA 1
ATOM 785 C C . ASP A 1 149 ? -41.700 -2.931 -18.441 1.00 24.76 150 ASP A C 1
ATOM 786 O O . ASP A 1 149 ? -42.048 -3.315 -17.313 1.00 25.38 150 ASP A O 1
ATOM 791 N N . LYS A 1 150 ? -40.677 -2.109 -18.645 1.00 22.29 151 LYS A N 1
ATOM 792 C CA . LYS A 1 150 ? -39.838 -1.674 -17.529 1.00 24.24 151 LYS A CA 1
ATOM 793 C C . LYS A 1 150 ? -39.916 -0.180 -17.236 1.00 23.51 151 LYS A C 1
ATOM 794 O O . LYS A 1 150 ? -40.171 0.609 -18.135 1.00 26.01 151 LYS A O 1
ATOM 800 N N . LYS A 1 151 ? -39.710 0.204 -15.977 1.00 20.79 152 LYS A N 1
ATOM 801 C CA . LYS A 1 151 ? -39.702 1.629 -15.605 1.00 19.64 152 LYS A CA 1
ATOM 802 C C . LYS A 1 151 ? -38.302 2.081 -16.025 1.00 18.62 152 LYS A C 1
ATOM 803 O O . LYS A 1 151 ? -37.305 1.547 -15.555 1.00 18.21 152 LYS A O 1
ATOM 809 N N . THR A 1 152 ? -38.239 3.070 -16.902 1.00 15.92 153 THR A N 1
ATOM 810 C CA . THR A 1 152 ? -36.953 3.506 -17.438 1.00 16.17 153 THR A CA 1
ATOM 811 C C . THR A 1 152 ? -36.725 5.002 -17.370 1.00 14.64 153 THR A C 1
ATOM 812 O O . THR A 1 152 ? -37.612 5.773 -17.722 1.00 17.10 153 THR A O 1
ATOM 816 N N . LEU A 1 153 ? -35.519 5.398 -16.952 1.00 13.92 154 LEU A N 1
ATOM 817 C CA . LEU A 1 153 ? -35.132 6.806 -16.927 1.00 13.71 154 LEU A CA 1
ATOM 818 C C . LEU A 1 153 ? -34.120 6.967 -18.063 1.00 12.64 154 LEU A C 1
ATOM 819 O O . LEU A 1 153 ? -33.129 6.234 -18.117 1.00 13.79 154 LEU A O 1
ATOM 824 N N . ILE A 1 154 ? -34.389 7.892 -18.973 1.00 12.16 155 ILE A N 1
ATOM 825 C CA . ILE A 1 154 ? -33.491 8.121 -20.120 1.00 12.50 155 ILE A CA 1
ATOM 826 C C . ILE A 1 154 ? -32.864 9.488 -19.873 1.00 13.29 155 ILE A C 1
ATOM 827 O O . ILE A 1 154 ? -33.588 10.457 -19.662 1.00 14.98 155 ILE A O 1
ATOM 832 N N . VAL A 1 155 ? -31.538 9.592 -19.900 1.00 13.93 156 VAL A N 1
ATOM 833 C CA . VAL A 1 155 ? -30.901 10.879 -19.635 1.00 13.89 156 VAL A CA 1
ATOM 834 C C . VAL A 1 155 ? -30.090 11.260 -20.862 1.00 11.82 156 VAL A C 1
ATOM 835 O O . VAL A 1 155 ? -29.152 10.552 -21.227 1.00 11.98 156 VAL A O 1
ATOM 839 N N . LEU A 1 156 ? -30.469 12.388 -21.470 1.00 12.15 157 LEU A N 1
ATOM 840 C CA . LEU A 1 156 ? -29.865 12.903 -22.704 1.00 12.43 157 LEU A CA 1
ATOM 841 C C . LEU A 1 156 ? -28.987 14.112 -22.393 1.00 11.92 157 LEU A C 1
ATOM 842 O O . LEU A 1 156 ? -29.319 14.945 -21.543 1.00 13.63 157 LEU A O 1
ATOM 847 N N . PRO A 1 157 ? -27.899 14.269 -23.144 1.00 14.48 158 PRO A N 1
ATOM 848 C CA . PRO A 1 157 ? -26.959 15.360 -22.896 1.00 15.04 158 PRO A CA 1
ATOM 849 C C . PRO A 1 157 ? -27.184 16.809 -23.242 1.00 16.10 158 PRO A C 1
ATOM 850 O O . PRO A 1 157 ? -26.710 17.681 -22.516 1.00 15.26 158 PRO A O 1
ATOM 854 N N . TRP A 1 158 ? -27.903 17.077 -24.320 1.00 14.85 159 TRP A N 1
ATOM 855 C CA . TRP A 1 158 ? -27.998 18.459 -24.773 1.00 18.33 159 TRP A CA 1
ATOM 856 C C . TRP A 1 158 ? -29.374 18.908 -25.151 1.00 20.27 159 TRP A C 1
ATOM 857 O O . TRP A 1 158 ? -30.206 18.117 -25.571 1.00 16.84 159 TRP A O 1
ATOM 868 N N . LYS A 1 159 ? -29.594 20.208 -25.001 1.00 20.84 160 LYS A N 1
ATOM 869 C CA . LYS A 1 159 ? -30.861 20.792 -25.375 1.00 22.76 160 LYS A CA 1
ATOM 870 C C . LYS A 1 159 ? -30.772 21.079 -26.871 1.00 23.84 160 LYS A C 1
ATOM 871 O O . LYS A 1 159 ? -30.312 22.151 -27.302 1.00 26.84 160 LYS A O 1
ATOM 877 N N . GLU A 1 160 ? -31.143 20.084 -27.667 1.00 20.90 161 GLU A N 1
ATOM 878 C CA . GLU A 1 160 ? -31.165 20.238 -29.110 1.00 22.06 161 GLU A CA 1
ATOM 879 C C . GLU A 1 160 ? -32.393 19.493 -29.579 1.00 22.51 161 GLU A C 1
ATOM 880 O O . GLU A 1 160 ? -32.933 18.639 -28.868 1.00 20.76 161 GLU A O 1
ATOM 886 N N . GLU A 1 161 ? -32.838 19.832 -30.778 1.00 23.06 162 GLU A N 1
ATOM 887 C CA . GLU A 1 161 ? -34.032 19.250 -31.352 1.00 24.47 162 GLU A CA 1
ATOM 888 C C . GLU A 1 161 ? -34.167 17.729 -31.254 1.00 21.16 162 GLU A C 1
ATOM 889 O O . GLU A 1 161 ? -35.211 17.237 -30.833 1.00 21.47 162 GLU A O 1
ATOM 895 N N . GLY A 1 162 ? -33.118 16.995 -31.622 1.00 21.06 163 GLY A N 1
ATOM 896 C CA . GLY A 1 162 ? -33.189 15.538 -31.609 1.00 20.20 163 GLY A CA 1
ATOM 897 C C . GLY A 1 162 ? -33.475 14.922 -30.247 1.00 20.26 163 GLY A C 1
ATOM 898 O O . GLY A 1 162 ? -34.140 13.883 -30.136 1.00 20.06 163 GLY A O 1
ATOM 899 N N . TYR A 1 163 ? -32.959 15.551 -29.201 1.00 19.46 164 TYR A N 1
ATOM 900 C CA . TYR A 1 163 ? -33.189 15.047 -27.856 1.00 18.22 164 TYR A CA 1
ATOM 901 C C . TYR A 1 163 ? -34.505 15.561 -27.313 1.00 18.44 164 TYR A C 1
ATOM 902 O O . TYR A 1 163 ? -35.206 14.864 -26.580 1.00 17.94 164 TYR A O 1
ATOM 911 N N . MET A 1 164 ? -34.840 16.802 -27.649 1.00 18.80 165 MET A N 1
ATOM 912 C CA . MET A 1 164 ? -36.118 17.340 -27.219 1.00 19.05 165 MET A CA 1
ATOM 913 C C . MET A 1 164 ? -37.226 16.427 -27.771 1.00 17.30 165 MET A C 1
ATOM 914 O O . MET A 1 164 ? -38.225 16.192 -27.089 1.00 18.21 165 MET A O 1
ATOM 919 N N . ASN A 1 165 ? -37.042 15.914 -28.990 1.00 16.14 166 ASN A N 1
ATOM 920 C CA . ASN A 1 165 ? -38.060 15.042 -29.601 1.00 17.31 166 ASN A CA 1
ATOM 921 C C . ASN A 1 165 ? -38.205 13.733 -28.848 1.00 18.08 166 ASN A C 1
ATOM 922 O O . ASN A 1 165 ? -39.275 13.163 -28.790 1.00 16.94 166 ASN A O 1
ATOM 927 N N . VAL A 1 166 ? -37.107 13.223 -28.305 1.00 18.83 167 VAL A N 1
ATOM 928 C CA . VAL A 1 166 ? -37.201 12.003 -27.519 1.00 17.63 167 VAL A CA 1
ATOM 929 C C . VAL A 1 166 ? -37.982 12.325 -26.240 1.00 19.32 167 VAL A C 1
ATOM 930 O O . VAL A 1 166 ? -38.868 11.566 -25.834 1.00 17.13 167 VAL A O 1
ATOM 934 N N . LYS A 1 167 ? -37.677 13.456 -25.600 1.00 16.19 168 LYS A N 1
ATOM 935 C CA . LYS A 1 167 ? -38.404 13.812 -24.393 1.00 19.36 168 LYS A CA 1
ATOM 936 C C . LYS A 1 167 ? -39.908 13.964 -24.689 1.00 20.05 168 LYS A C 1
ATOM 937 O O . LYS A 1 167 ? -40.746 13.460 -23.944 1.00 20.28 168 LYS A O 1
ATOM 943 N N . LEU A 1 168 ? -40.253 14.653 -25.774 1.00 20.85 169 LEU A N 1
ATOM 944 C CA . LEU A 1 168 ? -41.671 14.799 -26.121 1.00 20.88 169 LEU A CA 1
ATOM 945 C C . LEU A 1 168 ? -42.314 13.427 -26.385 1.00 21.47 169 LEU A C 1
ATOM 946 O O . LEU A 1 168 ? -43.459 13.181 -26.002 1.00 22.48 169 LEU A O 1
ATOM 951 N N . SER A 1 169 ? -41.567 12.523 -27.011 1.00 18.28 170 SER A N 1
ATOM 952 C CA . SER A 1 169 ? -42.100 11.197 -27.320 1.00 19.53 170 SER A CA 1
ATOM 953 C C . SER A 1 169 ? -42.303 10.325 -26.077 1.00 21.41 170 SER A C 1
ATOM 954 O O . SER A 1 169 ? -43.002 9.309 -26.125 1.00 23.17 170 SER A O 1
ATOM 957 N N . GLY A 1 170 ? -41.692 10.709 -24.965 1.00 21.10 171 GLY A N 1
ATOM 958 C CA . GLY A 1 170 ? -41.830 9.927 -23.743 1.00 21.15 171 GLY A CA 1
ATOM 959 C C . GLY A 1 170 ? -42.948 10.438 -22.861 1.00 22.91 171 GLY A C 1
ATOM 960 O O . GLY A 1 170 ? -43.339 9.795 -21.893 1.00 24.73 171 GLY A O 1
ATOM 961 N N . ARG A 1 171 ? -43.461 11.614 -23.192 1.00 25.60 172 ARG A N 1
ATOM 962 C CA . ARG A 1 171 ? -44.530 12.202 -22.397 1.00 28.43 172 ARG A CA 1
ATOM 963 C C . ARG A 1 171 ? -45.693 11.276 -22.134 1.00 28.84 172 ARG A C 1
ATOM 964 O O . ARG A 1 171 ? -46.177 11.180 -21.006 1.00 31.60 172 ARG A O 1
ATOM 972 N N . ASN A 1 172 ? -46.162 10.613 -23.183 1.00 29.64 173 ASN A N 1
ATOM 973 C CA . ASN A 1 172 ? -47.310 9.735 -23.053 1.00 31.88 173 ASN A CA 1
ATOM 974 C C . ASN A 1 172 ? -47.004 8.278 -22.727 1.00 31.77 173 ASN A C 1
ATOM 975 O O . ASN A 1 172 ? -47.867 7.411 -22.858 1.00 30.05 173 ASN A O 1
ATOM 980 N N . LEU A 1 173 ? -45.774 8.007 -22.305 1.00 30.25 174 LEU A N 1
ATOM 981 C CA . LEU A 1 173 ? -45.387 6.652 -21.931 1.00 29.34 174 LEU A CA 1
ATOM 982 C C . LEU A 1 173 ? -45.245 6.665 -20.420 1.00 29.58 174 LEU A C 1
ATOM 983 O O . LEU A 1 173 ? -44.310 7.235 -19.886 1.00 30.01 174 LEU A O 1
ATOM 988 N N . PRO A 1 174 ? -46.189 6.051 -19.701 1.00 30.13 175 PRO A N 1
ATOM 989 C CA . PRO A 1 174 ? -46.063 6.062 -18.240 1.00 30.92 175 PRO A CA 1
ATOM 990 C C . PRO A 1 174 ? -44.861 5.192 -17.867 1.00 30.80 175 PRO A C 1
ATOM 991 O O . PRO A 1 174 ? -44.496 4.340 -18.620 1.00 34.46 175 PRO A O 1
ATOM 995 N N . ASP A 1 175 ? -44.218 5.393 -16.741 1.00 30.55 176 ASP A N 1
ATOM 996 C CA . ASP A 1 175 ? -43.081 4.516 -16.445 1.00 28.32 176 ASP A CA 1
ATOM 997 C C . ASP A 1 175 ? -41.807 4.869 -17.222 1.00 24.09 176 ASP A C 1
ATOM 998 O O . ASP A 1 175 ? -40.808 4.1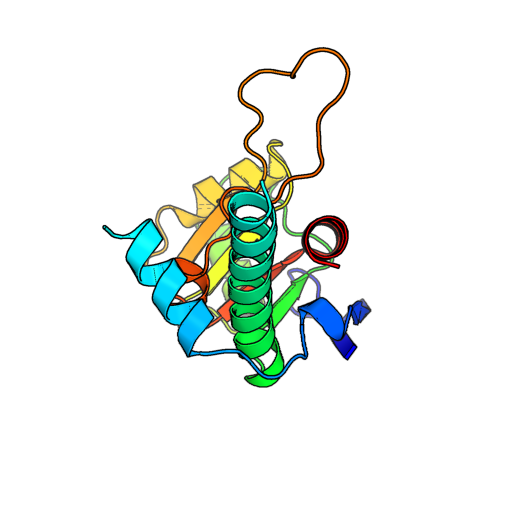84 -17.072 1.00 23.88 176 ASP A O 1
ATOM 1003 N N . VAL A 1 176 ? -41.863 5.853 -18.109 1.00 20.32 177 VAL A N 1
ATOM 1004 C CA . VAL A 1 176 ? -40.643 6.300 -18.792 1.00 18.85 177 VAL A CA 1
ATOM 1005 C C . VAL A 1 176 ? -40.492 7.789 -18.467 1.00 18.93 177 VAL A C 1
ATOM 1006 O O . VAL A 1 176 ? -41.463 8.546 -18.566 1.00 21.06 177 VAL A O 1
ATOM 1010 N N . LYS A 1 177 ? -39.304 8.213 -18.042 1.00 15.10 178 LYS A N 1
ATOM 1011 C CA . LYS A 1 177 ? -39.075 9.620 -17.783 1.00 16.19 178 LYS A CA 1
ATOM 1012 C C . LYS A 1 177 ? -37.838 9.973 -18.590 1.00 15.78 178 LYS A C 1
ATOM 1013 O O . LYS A 1 177 ? -36.886 9.201 -18.625 1.00 16.99 178 LYS A O 1
ATOM 1019 N N . VAL A 1 178 ? -37.887 11.101 -19.286 1.00 15.48 179 VAL A N 1
ATOM 1020 C CA . VAL A 1 178 ? -36.739 11.545 -20.087 1.00 15.20 179 VAL A CA 1
ATOM 1021 C C . VAL A 1 178 ? -36.262 12.873 -19.514 1.00 17.04 179 VAL A C 1
ATOM 1022 O O . VAL A 1 178 ? -37.062 13.794 -19.319 1.00 17.91 179 VAL A O 1
ATOM 1026 N N . ILE A 1 179 ? -34.969 12.951 -19.219 1.00 15.57 180 ILE A N 1
ATOM 1027 C CA . ILE A 1 179 ? -34.370 14.153 -18.658 1.00 16.62 180 ILE A CA 1
ATOM 1028 C C . ILE A 1 179 ? -33.312 14.644 -19.628 1.00 18.29 180 ILE A C 1
ATOM 1029 O O . ILE A 1 179 ? -32.522 13.856 -20.134 1.00 17.81 180 ILE A O 1
ATOM 1034 N N . ILE A 1 180 ? -33.316 15.934 -19.916 1.00 16.93 181 ILE A N 1
ATOM 1035 C CA . ILE A 1 180 ? -32.257 16.485 -20.747 1.00 18.77 181 ILE A CA 1
ATOM 1036 C C . ILE A 1 180 ? -31.362 17.192 -19.716 1.00 19.07 181 ILE A C 1
ATOM 1037 O O . ILE A 1 180 ? -31.702 18.257 -19.200 1.00 19.86 181 ILE A O 1
ATOM 1042 N N . ALA A 1 181 ? -30.227 16.580 -19.412 1.00 17.43 182 ALA A N 1
ATOM 1043 C CA . ALA A 1 181 ? -29.334 17.102 -18.387 1.00 19.85 182 ALA A CA 1
ATOM 1044 C C . ALA A 1 181 ? -28.419 18.202 -18.915 1.00 24.09 182 ALA A C 1
ATOM 1045 O O . ALA A 1 181 ? -27.208 18.054 -18.901 1.00 24.39 182 ALA A O 1
ATOM 1047 N N . ASP A 1 182 ? -29.042 19.286 -19.368 1.00 27.77 183 ASP A N 1
ATOM 1048 C CA . ASP A 1 182 ? -28.385 20.460 -19.956 1.00 33.35 183 ASP A CA 1
ATOM 1049 C C . ASP A 1 182 ? -29.368 21.614 -19.724 1.00 37.56 183 ASP A C 1
ATOM 1050 O O . ASP A 1 182 ? -30.343 21.774 -20.466 1.00 39.34 183 ASP A O 1
ATOM 1055 N N . ASN A 1 183 ? -29.129 22.397 -18.682 1.00 42.09 184 ASN A N 1
ATOM 1056 C CA . ASN A 1 183 ? -30.013 23.518 -18.362 1.00 46.02 184 ASN A CA 1
ATOM 1057 C C . ASN A 1 183 ? -29.233 24.816 -18.284 1.00 48.05 184 ASN A C 1
ATOM 1058 O O . ASN A 1 183 ? -28.833 25.246 -17.204 1.00 50.24 184 ASN A O 1
ATOM 1063 N N . PRO A 1 184 ? -28.993 25.452 -19.439 1.00 48.24 185 PRO A N 1
ATOM 1064 C CA . PRO A 1 184 ? -28.248 26.712 -19.490 1.00 48.81 185 PRO A CA 1
ATOM 1065 C C . PRO A 1 184 ? -29.097 27.990 -19.527 1.00 48.34 185 PRO A C 1
ATOM 1066 O O . PRO A 1 184 ? -28.558 29.094 -19.404 1.00 50.75 185 PRO A O 1
ATOM 1070 N N . ASN A 1 185 ? -30.410 27.846 -19.683 0.00 46.28 186 ASN A N 1
ATOM 1071 C CA . ASN A 1 185 ? -31.290 29.011 -19.764 0.00 44.46 186 ASN A CA 1
ATOM 1072 C C . ASN A 1 185 ? -30.829 29.815 -20.975 0.00 43.04 186 ASN A C 1
ATOM 1073 O O . ASN A 1 185 ? -31.137 29.469 -22.115 0.00 42.81 186 ASN A O 1
ATOM 1078 N N . ASN A 1 186 ? -30.085 30.887 -20.721 0.00 41.50 187 ASN A N 1
ATOM 1079 C CA . ASN A 1 186 ? -29.554 31.719 -21.792 0.00 39.98 187 ASN A CA 1
ATOM 1080 C C . ASN A 1 186 ? -28.211 31.114 -22.176 0.00 38.54 187 ASN A C 1
ATOM 1081 O O . ASN A 1 186 ? -27.813 30.083 -21.635 0.00 37.68 187 ASN A O 1
ATOM 1086 N N . SER A 1 187 ? -27.516 31.745 -23.114 0.00 37.47 188 SER A N 1
ATOM 1087 C CA . SER A 1 187 ? -26.204 31.265 -23.524 0.00 36.07 188 SER A CA 1
ATOM 1088 C C . SER A 1 187 ? -25.202 32.016 -22.657 0.00 35.24 188 SER A C 1
ATOM 1089 O O . SER A 1 187 ? -24.569 32.972 -23.108 0.00 34.47 188 SER A O 1
ATOM 1092 N N . LYS A 1 188 ? -25.078 31.579 -21.406 0.00 34.52 189 LYS A N 1
ATOM 1093 C CA . LYS A 1 188 ? -24.184 32.206 -20.438 0.00 33.9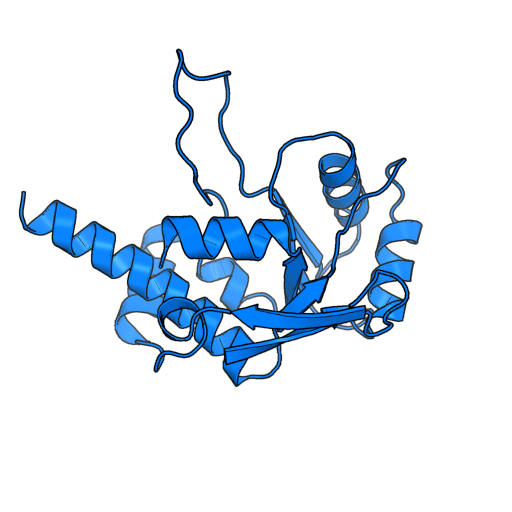6 189 LYS A CA 1
ATOM 1094 C C . LYS A 1 188 ? -22.954 32.866 -21.047 0.00 33.78 189 LYS A C 1
ATOM 1095 O O . LYS A 1 188 ? -22.196 32.246 -21.794 0.00 32.97 189 LYS A O 1
ATOM 1101 N N . ASN A 1 189 ? -22.781 34.141 -20.712 0.00 34.14 190 ASN A N 1
ATOM 1102 C CA . ASN A 1 189 ? -21.680 34.962 -21.198 0.00 34.45 190 ASN A CA 1
ATOM 1103 C C . ASN A 1 189 ? -20.355 34.229 -21.370 0.00 33.95 190 ASN A C 1
ATOM 1104 O O . ASN A 1 189 ? -19.765 33.746 -20.404 0.00 33.41 190 ASN A O 1
ATOM 1109 N N . GLY A 1 190 ? -19.898 34.157 -22.616 0.00 33.92 191 GLY A N 1
ATOM 1110 C CA . GLY A 1 190 ? -18.637 33.507 -22.921 0.00 34.33 191 GLY A CA 1
ATOM 1111 C C . GLY A 1 190 ? -18.560 32.018 -22.645 0.00 34.61 191 GLY A C 1
ATOM 1112 O O . GLY A 1 190 ? -18.874 31.199 -23.508 0.00 34.72 191 GLY A O 1
ATOM 1113 N N . GLU A 1 191 ? -18.136 31.671 -21.435 1.00 36.52 192 GLU A N 1
ATOM 1114 C CA . GLU A 1 191 ? -17.979 30.277 -21.030 1.00 34.53 192 GLU A CA 1
ATOM 1115 C C . GLU A 1 191 ? -19.242 29.582 -20.507 1.00 32.78 192 GLU A C 1
ATOM 1116 O O . GLU A 1 191 ? -20.057 30.178 -19.787 1.00 32.57 192 GLU A O 1
ATOM 1122 N N . LYS A 1 192 ? -19.387 28.308 -20.867 1.00 29.86 193 LYS A N 1
ATOM 1123 C CA . LYS A 1 192 ? -20.514 27.508 -20.407 1.00 28.22 193 LYS A CA 1
ATOM 1124 C C . LYS A 1 192 ? -19.923 26.252 -19.773 1.00 27.48 193 LYS A C 1
ATOM 1125 O O . LYS A 1 192 ? -19.281 25.448 -20.440 1.00 29.15 193 LYS A O 1
ATOM 1131 N N . ALA A 1 193 ? -20.119 26.097 -18.471 1.00 26.00 194 ALA A N 1
ATOM 1132 C CA . ALA A 1 193 ? -19.570 24.946 -17.760 1.00 28.00 194 ALA A CA 1
ATOM 1133 C C . ALA A 1 193 ? -20.235 23.642 -18.184 1.00 25.10 194 ALA A C 1
ATOM 1134 O O . ALA A 1 193 ? -21.392 23.662 -18.620 1.00 26.25 194 ALA A O 1
ATOM 1136 N N . VAL A 1 194 ? -19.504 22.529 -18.079 1.00 24.57 195 VAL A N 1
ATOM 1137 C CA . VAL A 1 194 ? -20.097 21.220 -18.368 1.00 22.54 195 VAL A CA 1
ATOM 1138 C C . VAL A 1 194 ? -20.860 20.904 -17.089 1.00 22.22 195 VAL A C 1
ATOM 1139 O O . VAL A 1 194 ? -20.296 20.913 -15.986 1.00 22.36 195 VAL A O 1
ATOM 1143 N N . ARG A 1 195 ? -22.151 20.643 -17.234 1.00 22.85 196 ARG A N 1
ATOM 1144 C CA . ARG A 1 195 ? -22.987 20.356 -16.083 1.00 24.36 196 ARG A CA 1
ATOM 1145 C C . ARG A 1 195 ? -23.946 19.225 -16.424 1.00 22.83 196 ARG A C 1
ATOM 1146 O O . ARG A 1 195 ? -24.263 19.005 -17.588 1.00 25.31 196 ARG A O 1
ATOM 1154 N N . ILE A 1 196 ? -24.371 18.500 -15.402 1.00 22.32 197 ILE A N 1
ATOM 1155 C CA . ILE A 1 196 ? -25.314 17.413 -15.592 1.00 20.15 197 ILE A CA 1
ATOM 1156 C C . ILE A 1 196 ? -26.549 17.695 -14.750 1.00 23.28 197 ILE A C 1
ATOM 1157 O O . ILE A 1 196 ? -27.195 16.782 -14.232 1.00 24.04 197 ILE A O 1
ATOM 1162 N N . ASP A 1 197 ? -26.859 18.987 -14.614 1.00 24.42 198 ASP A N 1
ATOM 1163 C CA . ASP A 1 197 ? -28.025 19.428 -13.852 1.00 27.00 198 ASP A CA 1
ATOM 1164 C C . ASP A 1 197 ? -29.253 18.679 -14.385 1.00 25.70 198 ASP A C 1
ATOM 1165 O O . ASP A 1 197 ? -29.471 18.620 -15.594 1.00 26.56 198 ASP A O 1
ATOM 1170 N N . GLY A 1 198 ? -30.048 18.125 -13.475 1.00 24.93 199 GLY A N 1
ATOM 1171 C CA . GLY A 1 198 ? -31.226 17.374 -13.870 1.00 23.30 199 GLY A CA 1
ATOM 1172 C C . GLY A 1 198 ? -31.075 15.911 -13.497 1.00 23.62 199 GLY A C 1
ATOM 1173 O O . GLY A 1 198 ? -32.055 15.266 -13.122 1.00 25.07 199 GLY A O 1
ATOM 1174 N N . LEU A 1 199 ? -29.849 15.395 -13.606 1.00 22.58 200 LEU A N 1
ATOM 1175 C CA . LEU A 1 199 ? -29.545 14.014 -13.240 1.00 21.88 200 LEU A CA 1
ATOM 1176 C C . LEU A 1 199 ? -29.616 14.053 -11.715 1.00 24.00 200 LEU A C 1
ATOM 1177 O O . LEU A 1 199 ? -28.916 14.833 -11.064 1.00 22.34 200 LEU A O 1
ATOM 1182 N N . ASN A 1 200 ? -30.464 13.221 -11.140 1.00 20.71 201 ASN A N 1
ATOM 1183 C CA . ASN A 1 200 ? -30.616 13.245 -9.694 1.00 21.24 201 ASN A CA 1
ATOM 1184 C C . ASN A 1 200 ? -30.769 11.838 -9.128 1.00 20.70 201 ASN A C 1
ATOM 1185 O O . ASN A 1 200 ? -31.213 10.908 -9.817 1.00 19.70 201 ASN A O 1
ATOM 1190 N N . VAL A 1 201 ? -30.411 11.680 -7.854 1.00 20.78 202 VAL A N 1
ATOM 1191 C CA . VAL A 1 201 ? -30.463 10.382 -7.203 1.00 21.19 202 VAL A CA 1
ATOM 1192 C C . VAL A 1 201 ? -31.861 9.814 -7.097 1.00 22.49 202 VAL A C 1
ATOM 1193 O O . VAL A 1 201 ? -32.064 8.617 -7.361 1.00 21.39 202 VAL A O 1
ATOM 1197 N N . PHE A 1 202 ? -32.823 10.659 -6.715 1.00 20.82 203 PHE A N 1
ATOM 1198 C CA . PHE A 1 202 ? -34.203 10.201 -6.583 1.00 22.31 203 PHE A CA 1
ATOM 1199 C C . PHE A 1 202 ? -34.708 9.460 -7.825 1.00 23.30 203 PHE A C 1
ATOM 1200 O O . PHE A 1 202 ? -35.219 8.340 -7.723 1.00 21.59 203 PHE A O 1
ATOM 1208 N N . ASP A 1 203 ? -34.557 10.071 -9.001 1.00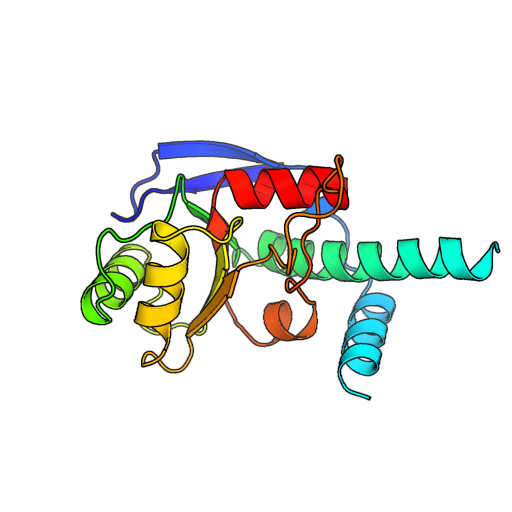 21.37 204 ASP A N 1
ATOM 1209 C CA . ASP A 1 203 ? -35.041 9.421 -10.220 1.00 21.19 204 ASP A CA 1
ATOM 1210 C C . ASP A 1 203 ? -34.263 8.163 -10.567 1.00 20.04 204 ASP A C 1
ATOM 1211 O O . ASP A 1 203 ? -34.831 7.198 -11.076 1.00 20.35 204 ASP A O 1
ATOM 1216 N N . MET A 1 204 ? -32.959 8.155 -10.296 1.00 20.05 205 MET A N 1
ATOM 1217 C CA . MET A 1 204 ? -32.179 6.982 -10.627 1.00 18.91 205 MET A CA 1
ATOM 1218 C C . MET A 1 204 ? -32.589 5.787 -9.799 1.00 21.08 205 MET A C 1
ATOM 1219 O O . MET A 1 204 ? -32.474 4.658 -10.259 1.00 23.12 205 MET A O 1
ATOM 1224 N N . LEU A 1 205 ? -33.082 6.032 -8.585 1.00 21.73 206 LEU A N 1
ATOM 1225 C CA . LEU A 1 205 ? -33.508 4.924 -7.736 1.00 23.77 206 LEU A CA 1
ATOM 1226 C C . LEU A 1 205 ? -34.970 4.560 -7.988 1.00 23.17 206 LEU A C 1
ATOM 1227 O O . LEU A 1 205 ? -35.331 3.385 -7.894 1.00 26.36 206 LEU A O 1
ATOM 1232 N N . LYS A 1 206 ? -35.791 5.554 -8.338 1.00 22.41 207 LYS A N 1
ATOM 1233 C CA . LYS A 1 206 ? -37.222 5.364 -8.628 1.00 24.06 207 LYS A CA 1
ATOM 1234 C C . LYS A 1 206 ? -37.445 4.558 -9.913 1.00 25.41 207 LYS A C 1
ATOM 1235 O O . LYS A 1 206 ? -38.360 3.739 -10.005 1.00 25.91 207 LYS A O 1
ATOM 1241 N N . TYR A 1 207 ? -36.612 4.809 -10.915 1.00 21.18 208 TYR A N 1
ATOM 1242 C CA . TYR A 1 207 ? -36.722 4.099 -12.182 1.00 21.49 208 TYR A CA 1
ATOM 1243 C C . TYR A 1 207 ? -35.765 2.909 -12.209 1.00 20.14 208 TYR A C 1
ATOM 1244 O O . TYR A 1 207 ? -34.584 3.029 -11.911 1.00 19.87 208 TYR A O 1
ATOM 1253 N N . ASP A 1 208 ? -36.305 1.750 -12.555 1.00 20.11 209 ASP A N 1
ATOM 1254 C CA . ASP A 1 208 ? -35.565 0.495 -12.611 1.00 21.90 209 ASP A CA 1
ATOM 1255 C C . ASP A 1 208 ? -34.308 0.582 -13.489 1.00 19.50 209 ASP A C 1
ATOM 1256 O O . ASP A 1 208 ? -33.189 0.355 -13.035 1.00 20.38 209 ASP A O 1
ATOM 1261 N N . TYR A 1 209 ? -34.496 0.948 -14.748 1.00 17.74 210 TYR A N 1
ATOM 1262 C CA . TYR A 1 209 ? -33.371 1.031 -15.662 1.00 15.95 210 TYR A CA 1
ATOM 1263 C C . TYR A 1 209 ? -32.946 2.458 -15.941 1.00 15.48 210 TYR A C 1
ATOM 1264 O O . TYR A 1 209 ? -33.752 3.366 -15.866 1.00 16.46 210 TYR A O 1
ATOM 1273 N N . LEU A 1 210 ? -31.665 2.621 -16.257 1.00 15.52 211 LEU A N 1
ATOM 1274 C CA . LEU A 1 210 ? -31.100 3.928 -16.584 1.00 12.63 211 LEU A CA 1
ATOM 1275 C C . LEU A 1 210 ? -30.511 3.806 -17.993 1.00 11.39 211 LEU A C 1
ATOM 1276 O O . LEU A 1 210 ? -29.677 2.928 -18.234 1.00 15.05 211 LEU A O 1
ATOM 1281 N N . VAL A 1 211 ? -30.971 4.651 -18.916 1.00 12.91 212 VAL A N 1
ATOM 1282 C CA . VAL A 1 211 ? -30.470 4.651 -20.281 1.00 11.52 212 VAL A CA 1
ATOM 1283 C C . VAL A 1 211 ? -29.724 5.959 -20.522 1.00 13.59 212 VAL A C 1
ATOM 1284 O O . VAL A 1 211 ? -30.294 7.029 -20.333 1.00 13.66 212 VAL A O 1
ATOM 1288 N N . LEU A 1 212 ? -28.457 5.856 -20.941 1.00 13.02 213 LEU A N 1
ATOM 1289 C CA . LEU A 1 212 ? -27.633 7.032 -21.223 1.00 12.09 213 LEU A CA 1
ATOM 1290 C C . LEU A 1 212 ? -27.139 6.911 -22.656 1.00 14.03 213 LEU A C 1
ATOM 1291 O O . LEU A 1 212 ? -27.246 5.848 -23.262 1.00 13.55 213 LEU A O 1
ATOM 1296 N N . THR A 1 213 ? -26.620 8.010 -23.196 1.00 14.46 214 THR A N 1
ATOM 1297 C CA . THR A 1 213 ? -26.003 7.949 -24.518 1.00 13.71 214 THR A CA 1
ATOM 1298 C C . THR A 1 213 ? -24.505 8.048 -24.256 1.00 15.87 214 THR A C 1
ATOM 1299 O O . THR A 1 213 ? -24.082 8.430 -23.162 1.00 15.70 214 THR A O 1
ATOM 1303 N N . ARG A 1 214 ? -23.697 7.748 -25.271 1.00 14.29 215 ARG A N 1
ATOM 1304 C CA . ARG A 1 214 ? -22.246 7.831 -25.093 1.00 15.52 215 ARG A CA 1
ATOM 1305 C C . ARG A 1 214 ? -21.797 9.220 -24.620 1.00 15.29 215 ARG A C 1
ATOM 1306 O O . ARG A 1 214 ? -21.001 9.342 -23.685 1.00 15.48 215 ARG A O 1
ATOM 1314 N N . ASP A 1 215 ? -22.306 10.277 -25.254 1.00 15.92 216 ASP A N 1
ATOM 1315 C CA . ASP A 1 215 ? -21.890 11.600 -24.858 1.00 18.22 216 ASP A CA 1
ATOM 1316 C C . ASP A 1 215 ? -22.391 11.971 -23.472 1.00 15.46 216 ASP A C 1
ATOM 1317 O O . ASP A 1 215 ? -21.765 12.777 -22.787 1.00 14.53 216 ASP A O 1
ATOM 1322 N N . MET A 1 216 ? -23.509 11.375 -23.047 1.00 13.96 217 MET A N 1
ATOM 1323 C CA . MET A 1 216 ? -23.989 11.630 -21.696 1.00 12.90 217 MET A CA 1
ATOM 1324 C C . MET A 1 216 ? -23.008 11.019 -20.700 1.00 14.16 217 MET A C 1
ATOM 1325 O O . MET A 1 216 ? -22.707 11.606 -19.663 1.00 15.04 217 MET A O 1
ATOM 1330 N N . VAL A 1 217 ? -22.502 9.833 -21.011 1.00 13.15 218 VAL A N 1
ATOM 1331 C CA . VAL A 1 217 ? -21.521 9.189 -20.141 1.00 14.69 218 VAL A CA 1
ATOM 1332 C C . VAL A 1 217 ? -20.301 10.113 -20.044 1.00 15.13 218 VAL A C 1
ATOM 1333 O O . VAL A 1 217 ? -19.773 10.337 -18.947 1.00 15.36 218 VAL A O 1
ATOM 1337 N N . SER A 1 218 ? -19.868 10.671 -21.180 1.00 15.44 219 SER A N 1
ATOM 1338 C CA . SER A 1 218 ? -18.710 11.562 -21.148 1.00 15.43 219 SER A CA 1
ATOM 1339 C C . SER A 1 218 ? -18.949 12.765 -20.265 1.00 15.61 219 SER A C 1
ATOM 1340 O O . SER A 1 218 ? -18.057 13.159 -19.502 1.00 16.02 219 SER A O 1
ATOM 1343 N N . LYS A 1 219 ? -20.132 13.367 -20.369 1.00 13.56 220 LYS A N 1
ATOM 1344 C CA . LYS A 1 219 ? -20.451 14.519 -19.527 1.00 15.07 220 LYS A CA 1
ATOM 1345 C C . LYS A 1 219 ? -20.375 14.118 -18.049 1.00 15.75 220 LYS A C 1
ATOM 1346 O O . LYS A 1 219 ? -19.813 14.837 -17.225 1.00 19.03 220 LYS A O 1
ATOM 1352 N N . ILE A 1 220 ? -20.968 12.973 -17.715 1.00 16.08 221 ILE A N 1
ATOM 1353 C CA . ILE A 1 220 ? -20.973 12.487 -16.334 1.00 15.98 221 ILE A CA 1
ATOM 1354 C C . ILE A 1 220 ? -19.547 12.295 -15.841 1.00 18.33 221 ILE A C 1
ATOM 1355 O O . ILE A 1 220 ? -19.228 12.663 -14.709 1.00 18.79 221 ILE A O 1
ATOM 1360 N N . GLU A 1 221 ? -18.689 11.745 -16.693 1.00 16.44 222 GLU A N 1
ATOM 1361 C CA . GLU A 1 221 ? -17.296 11.525 -16.298 1.00 19.37 222 GLU A CA 1
ATOM 1362 C C . GLU A 1 221 ? -16.537 12.829 -16.148 1.00 18.62 222 GLU A C 1
ATOM 1363 O O . GLU A 1 221 ? -15.679 12.955 -15.272 1.00 19.58 222 GLU A O 1
ATOM 1369 N N . GLU A 1 222 ? -16.869 13.820 -16.969 1.00 20.59 223 GLU A N 1
ATOM 1370 C CA . GLU A 1 222 ? -16.193 15.115 -16.868 1.00 19.45 223 GLU A CA 1
ATOM 1371 C C . GLU A 1 222 ? -16.588 15.840 -15.590 1.00 22.02 223 GLU A C 1
ATOM 1372 O O . GLU A 1 222 ? -15.763 16.537 -14.976 1.00 21.95 223 GLU A O 1
ATOM 1378 N N . VAL A 1 223 ? -17.830 15.654 -15.157 1.00 19.38 224 VAL A N 1
ATOM 1379 C CA . VAL A 1 223 ? -18.306 16.312 -13.940 1.00 19.44 224 VAL A CA 1
ATOM 1380 C C . VAL A 1 223 ? -17.999 15.534 -12.654 1.00 19.18 224 VAL A C 1
ATOM 1381 O O . VAL A 1 223 ? -17.539 16.107 -11.661 1.00 20.52 224 VAL A O 1
ATOM 1385 N N . LEU A 1 224 ? -18.204 14.225 -12.681 1.00 19.75 225 LEU A N 1
ATOM 1386 C CA . LEU A 1 224 ? -18.014 13.394 -11.485 1.00 19.58 225 LEU A CA 1
ATOM 1387 C C . LEU A 1 224 ? -16.698 12.638 -11.345 1.00 21.92 225 LEU A C 1
ATOM 1388 O O . LEU A 1 224 ? -16.389 12.100 -10.262 1.00 22.12 225 LEU A O 1
ATOM 1393 N N . GLY A 1 225 ? -15.928 12.604 -12.424 1.00 21.56 226 GLY A N 1
ATOM 1394 C CA . GLY A 1 225 ? -14.692 11.851 -12.432 1.00 25.91 226 GLY A CA 1
ATOM 1395 C C . GLY A 1 225 ? -13.553 12.434 -11.637 1.00 28.07 226 GLY A C 1
ATOM 1396 O O . GLY A 1 225 ? -13.636 13.622 -11.253 1.00 28.32 226 GLY A O 1
#

Organism: Thermotoga maritima (strain ATCC 43589 / DSM 3109 / JCM 10099 / NBRC 100826 / MSB8) (NCBI:txid243274)

B-factor: mean 29.36, std 13.04, range [11.39, 84.1]

Solvent-accessible surface area: 9903 Å² total; per-residue (Å²): 18,100,19,70,13,30,18,48,140,29,96,115,74,26,76,34,111,4,33,71,105,0,0,49,30,113,17,60,126,102,7,4,140,124,27,10,90,121,80,115,131,132,192,72,129,122,110,78,110,132,63,104,84,35,0,8,24,0,0,0,0,13,8,47,106,104,128,49,17,22,0,0,43,53,1,98,23,154,182,70,123,40,129,27,0,107,76,17,7,90,71,14,153,4,75,118,63,105,0,0,0,0,0,0,86,141,66,119,11,8,56,3,0,86,63,2,4,186,116,20,110,77,20,78,11,16,16,0,10,91,35,133,122,111,92,152,90,136,96,40,70,132,10,56,36,7,31,4,73,6,0,50,112,20,48,34,1,0,0,1,101,70,0,3,44,4,0,47,118,31,4,76

Foldseek 3Di:
DWAFAAALLQHGDGIDDADCLQAPDQAPVVLLVVQVVVVVPVVVVVVVVLSQLSNNSSLNNVCVVVVQEYEYQDQFDPAAALVSLLSSCVSNVCNPFQEEEEAEDDDRRLVSNQNSCVPPPSYHYHDQYDPPDPPDPDDDLGRHRRGSNSSVVGRHYYYYPVRSVSSRVSND

CATH classification: 3.40.1370.10

InterPro domains:
  IPR002136 Large ribosomal subunit protein uL4 [PF00573] (18-223)
  IPR013005 Large ribosomal subunit protein uL4-like [MF_01328_B] (9-226)
  IPR013005 Large ribosomal subunit protein uL4-like [PTHR10746] (2-228)
  IPR013005 Large ribosomal subunit protein uL4-like [TIGR03953] (18-223)
  IPR023574 Large ribosomal subunit protein uL4 domain superfamily [G3DSA:3.40.1370.10] (1-233)
  IPR023574 Large ribosomal subunit protein uL4 domain superfamily [SSF52166] (3-226)

Secondary structure (DSSP, 8-state):
-EEEEE-TTS-EEEEEE--HHHHSS---HHHHHHHHHHHH--HHHHHHHHHHHHHHHHHHHHHHHTT-EEEES----SS--HHHHHHHHHHTT-TTS-EEEEE---SHHHHHHHHHHTT-TTEEEEE----SS--SS------TT--HHHHHHSSEEEEEHHHHHHHHHHH-

Nearest PDB structures (foldseek):
  1dmg-assembly1_A  TM=1.006E+00  e=3.974E-35  Thermotoga maritima
  7asp-assembly1_E  TM=8.084E-01  e=1.320E-13  Staphylococcus aureus
  9bsl-assembly1_E  TM=8.082E-01  e=2.581E-12  Bacillus subtilis subsp. subtilis str. 168
  7p7s-assembly1_I  TM=8.067E-01  e=1.073E-11  Enterococcus faecalis
  8c9b-assembly1_E  TM=8.168E-01  e=3.703E-11  Escherichia coli

Sequence (172 aa):
AQVDLLNVKGEKVGTLEISDFVFNIDPNYDVMWRYVDMQLSDWSKKLNKKMKKLALRSALSVKYRENKLLVLDDLKLERPKTKSLKEILQNLQLSDKKTLIVLPWKEEGYMNVKLSGRNLPDVKVIIADNPNNSKNGEKAVRIDGLNVFDMLKYDYLVLTRDMVSKIEEVLG

Radius of gyration: 15.93 Å; Cα contacts (8 Å, |Δi|>4): 314; chains: 1; bounding box: 33×40×41 Å

GO terms:
  GO:0003677 DNA binding (F, EXP)